Protein AF-A0A450T6E5-F1 (afdb_monomer)

Nearest PDB structures (foldseek):
  2r0q-assembly1_F  TM=9.559E-01  e=3.720E+00  Staphylococcus aureus
  7bhy-assembly2_C-2  TM=6.128E-01  e=2.678E+00  Bacillus subtilis subsp. subtilis str. 168
  7bhy-assembly1_A  TM=6.167E-01  e=3.483E+00  Bacillus subtilis subsp. subtilis str. 168

Structure (mmCIF, N/CA/C/O backbone):
data_AF-A0A450T6E5-F1
#
_entry.id   AF-A0A450T6E5-F1
#
loop_
_atom_site.group_PDB
_atom_site.id
_atom_site.type_symbol
_atom_site.label_atom_id
_atom_site.label_alt_id
_atom_site.label_comp_id
_atom_site.label_asym_id
_atom_site.label_entity_id
_atom_site.label_seq_id
_atom_site.pdbx_PDB_ins_code
_atom_site.Cartn_x
_atom_site.Cartn_y
_atom_site.Cartn_z
_atom_site.occupancy
_atom_site.B_iso_or_equiv
_atom_site.auth_seq_id
_atom_site.auth_comp_id
_atom_site.auth_asym_id
_atom_site.auth_atom_id
_atom_site.pdbx_PDB_model_num
ATOM 1 N N . ALA A 1 1 ? 41.069 5.693 -37.772 1.00 51.09 1 ALA A N 1
ATOM 2 C CA . ALA A 1 1 ? 39.625 5.985 -37.717 1.00 51.09 1 ALA A CA 1
ATOM 3 C C . ALA A 1 1 ? 39.103 5.524 -36.363 1.00 51.09 1 ALA A C 1
ATOM 5 O O . ALA A 1 1 ? 39.042 4.326 -36.118 1.00 51.09 1 ALA A O 1
ATOM 6 N N . LEU A 1 2 ? 38.862 6.458 -35.441 1.00 54.88 2 LEU A N 1
ATOM 7 C CA . LEU A 1 2 ? 38.276 6.152 -34.137 1.00 54.88 2 LEU A CA 1
ATOM 8 C C . LEU A 1 2 ? 36.792 5.871 -34.364 1.00 54.88 2 LEU A C 1
ATOM 10 O O . LEU A 1 2 ? 36.030 6.791 -34.638 1.00 54.88 2 LEU A O 1
ATOM 14 N N . PHE A 1 3 ? 36.398 4.601 -34.303 1.00 62.00 3 PHE A N 1
ATOM 15 C CA . PHE A 1 3 ? 34.999 4.247 -34.090 1.00 62.00 3 PHE A CA 1
ATOM 16 C C . PHE A 1 3 ? 34.528 4.988 -32.832 1.00 62.00 3 PHE A C 1
ATOM 18 O O . PHE A 1 3 ? 35.118 4.815 -31.762 1.00 62.00 3 PHE A O 1
ATOM 25 N N . ASP A 1 4 ? 33.519 5.849 -32.959 1.00 82.88 4 ASP A N 1
ATOM 26 C CA . ASP A 1 4 ? 32.957 6.560 -31.815 1.00 82.88 4 ASP A CA 1
ATOM 27 C C . ASP A 1 4 ? 32.329 5.528 -30.867 1.00 82.88 4 ASP A C 1
ATOM 29 O O . ASP A 1 4 ? 31.308 4.903 -31.167 1.00 82.88 4 ASP A O 1
ATOM 33 N N . ARG A 1 5 ? 32.974 5.313 -29.715 1.00 83.44 5 ARG A N 1
ATOM 34 C CA . ARG A 1 5 ? 32.544 4.355 -28.688 1.00 83.44 5 ARG A CA 1
ATOM 35 C C . ARG A 1 5 ? 31.090 4.600 -28.260 1.00 83.44 5 ARG A C 1
ATOM 37 O O . ARG A 1 5 ? 30.408 3.644 -27.893 1.00 83.44 5 ARG A O 1
ATOM 44 N N . ARG A 1 6 ? 30.590 5.842 -28.329 1.00 85.88 6 ARG A N 1
ATOM 45 C CA . ARG A 1 6 ? 29.185 6.154 -28.018 1.00 85.88 6 ARG A CA 1
ATOM 46 C C . ARG A 1 6 ? 28.226 5.588 -29.055 1.00 85.88 6 ARG A C 1
ATOM 48 O O . ARG A 1 6 ? 27.214 5.008 -28.670 1.00 85.88 6 ARG A O 1
ATOM 55 N N . GLU A 1 7 ? 28.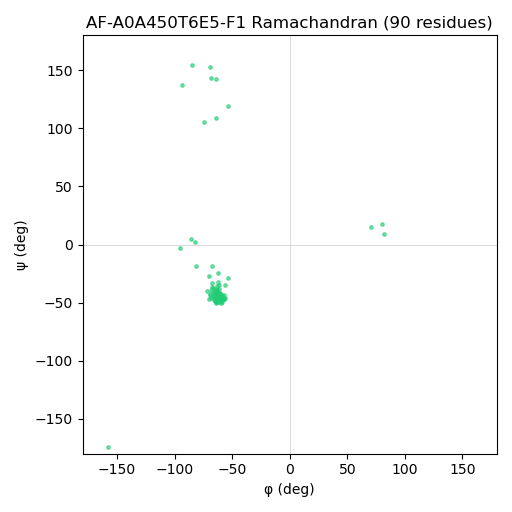550 5.707 -30.338 1.00 87.81 7 GLU A N 1
ATOM 56 C CA . GLU A 1 7 ? 27.712 5.167 -31.413 1.00 87.81 7 GLU A CA 1
ATOM 57 C C . GLU A 1 7 ? 27.685 3.635 -31.376 1.00 87.81 7 GLU A C 1
ATOM 59 O O . GLU A 1 7 ? 26.622 3.034 -31.527 1.00 87.81 7 GLU A O 1
ATOM 64 N N . ALA A 1 8 ? 28.812 2.994 -31.042 1.00 90.06 8 ALA A N 1
ATOM 65 C CA . ALA A 1 8 ? 28.853 1.548 -30.825 1.00 90.06 8 ALA A CA 1
ATOM 66 C C . ALA A 1 8 ? 27.937 1.107 -29.666 1.00 90.06 8 ALA A C 1
ATOM 68 O O . ALA A 1 8 ? 27.164 0.162 -29.810 1.00 90.06 8 ALA A O 1
ATOM 69 N N . HIS A 1 9 ? 27.970 1.804 -28.524 1.00 91.69 9 HIS A N 1
ATOM 70 C CA . HIS A 1 9 ? 27.086 1.493 -27.394 1.00 91.69 9 HIS A CA 1
ATOM 71 C C . HIS A 1 9 ? 25.609 1.732 -27.726 1.00 91.69 9 HIS A C 1
ATOM 73 O O . HIS A 1 9 ? 24.761 0.920 -27.357 1.00 91.69 9 HIS A O 1
ATOM 79 N N . ARG A 1 10 ? 25.296 2.817 -28.444 1.00 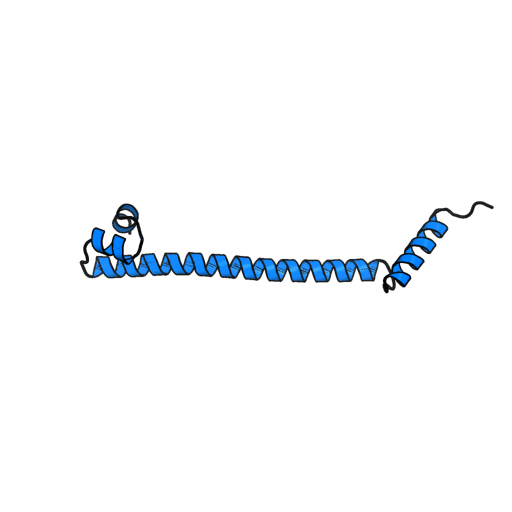90.44 10 ARG A N 1
ATOM 80 C CA . ARG A 1 10 ? 23.931 3.126 -28.882 1.00 90.44 10 ARG A CA 1
ATOM 81 C C . ARG A 1 10 ? 23.390 2.051 -29.824 1.00 90.44 10 ARG A C 1
ATOM 83 O O . ARG A 1 10 ? 22.255 1.615 -29.646 1.00 90.44 10 ARG A O 1
ATOM 90 N N . ALA A 1 11 ? 24.199 1.594 -30.778 1.00 92.88 11 ALA A N 1
ATOM 91 C CA . ALA A 1 11 ? 23.832 0.507 -31.681 1.00 92.88 11 ALA A CA 1
ATOM 92 C C . ALA A 1 11 ? 23.578 -0.801 -30.917 1.00 92.88 11 ALA A C 1
ATOM 94 O O . ALA A 1 11 ? 22.562 -1.456 -31.144 1.00 92.88 11 ALA A O 1
ATOM 95 N N . THR A 1 12 ? 24.447 -1.148 -29.962 1.00 95.06 12 THR A N 1
ATOM 96 C CA . THR A 1 12 ? 24.253 -2.325 -29.104 1.00 95.06 12 THR A CA 1
ATOM 97 C C . THR A 1 12 ? 22.955 -2.237 -28.305 1.00 95.06 12 THR A C 1
ATOM 99 O O . THR A 1 12 ? 22.184 -3.193 -28.314 1.00 95.06 12 THR A O 1
ATOM 102 N N . LEU A 1 13 ? 22.673 -1.099 -27.658 1.00 94.94 13 LEU A N 1
ATOM 103 C CA . LEU A 1 13 ? 21.435 -0.905 -26.899 1.00 94.94 13 LEU A CA 1
ATOM 104 C C . LEU A 1 13 ? 20.201 -1.042 -27.795 1.00 94.94 13 LEU A C 1
ATOM 106 O O . LEU A 1 13 ? 19.279 -1.771 -27.447 1.00 94.94 13 LEU A O 1
ATOM 110 N N . ARG A 1 14 ? 20.202 -0.398 -28.966 1.00 95.19 14 ARG A N 1
ATOM 111 C CA . ARG A 1 14 ? 19.105 -0.509 -29.934 1.00 95.19 14 ARG A CA 1
ATOM 112 C C . ARG A 1 14 ? 18.863 -1.961 -30.346 1.00 95.19 14 ARG A C 1
ATOM 114 O O . ARG A 1 14 ? 17.722 -2.405 -30.341 1.00 95.19 14 ARG A O 1
ATOM 121 N N . ASN A 1 15 ? 19.923 -2.701 -30.669 1.00 96.38 15 ASN A N 1
ATOM 122 C CA . ASN A 1 15 ? 19.808 -4.105 -31.064 1.00 96.38 15 ASN A CA 1
ATOM 123 C C . ASN A 1 15 ? 19.254 -4.976 -29.931 1.00 96.38 15 ASN A C 1
ATOM 125 O O . ASN A 1 15 ? 18.472 -5.886 -30.187 1.00 96.38 15 ASN A O 1
ATOM 129 N N . LEU A 1 16 ? 19.659 -4.715 -28.684 1.00 97.19 16 LEU A N 1
ATOM 130 C CA . LEU A 1 16 ? 19.125 -5.423 -27.520 1.00 97.19 16 LEU A CA 1
ATOM 131 C C . LEU A 1 16 ? 17.638 -5.121 -27.325 1.00 97.19 16 LEU A C 1
ATOM 133 O O . LEU A 1 16 ? 16.855 -6.055 -27.226 1.00 97.19 16 LEU A O 1
ATOM 137 N N . LEU A 1 17 ? 17.243 -3.846 -27.354 1.00 97.19 17 LEU A N 1
ATOM 138 C CA . LEU A 1 17 ? 15.842 -3.437 -27.223 1.00 97.19 17 LEU A CA 1
ATOM 139 C C . LEU A 1 17 ? 14.966 -4.097 -28.289 1.00 97.19 17 LEU A C 1
ATOM 141 O O . LEU A 1 17 ? 13.967 -4.718 -27.951 1.00 97.19 17 LEU A O 1
ATOM 145 N N . GLN A 1 18 ? 15.403 -4.077 -29.550 1.00 96.12 18 GLN A N 1
ATOM 146 C CA . GLN A 1 18 ? 14.676 -4.719 -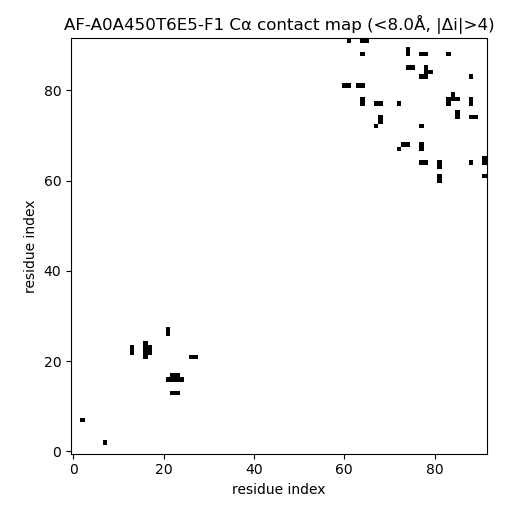30.647 1.00 96.12 18 GLN A CA 1
ATOM 147 C C . GLN A 1 18 ? 14.525 -6.235 -30.459 1.00 96.12 18 GLN A C 1
ATOM 149 O O . GLN A 1 18 ? 13.475 -6.784 -30.784 1.00 96.12 18 GLN A O 1
ATOM 154 N N . ARG A 1 19 ? 15.547 -6.923 -29.928 1.00 96.88 19 ARG A N 1
ATOM 155 C CA . ARG A 1 19 ? 15.471 -8.365 -29.621 1.00 96.88 19 ARG A CA 1
ATOM 156 C C . ARG A 1 19 ? 14.493 -8.672 -28.493 1.00 96.88 19 ARG A C 1
ATOM 158 O O . ARG A 1 19 ? 13.852 -9.715 -28.534 1.00 96.88 19 ARG A O 1
ATOM 165 N N . GLU A 1 20 ? 14.381 -7.765 -27.531 1.00 96.62 20 GLU A N 1
ATOM 166 C CA . GLU A 1 20 ? 13.399 -7.823 -26.446 1.00 96.62 20 GLU A CA 1
ATOM 167 C C . GLU A 1 20 ? 12.016 -7.289 -26.875 1.00 96.62 20 GLU A C 1
ATOM 169 O O . GLU A 1 20 ? 1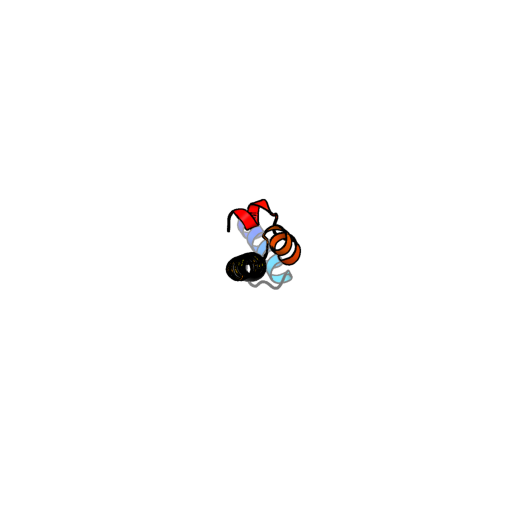1.096 -7.246 -26.066 1.00 96.62 20 GLU A O 1
ATOM 174 N N . GLY A 1 21 ? 11.842 -6.897 -28.145 1.00 96.88 21 GLY A N 1
ATOM 175 C CA . GLY A 1 21 ? 10.567 -6.423 -28.692 1.00 96.88 21 GLY A CA 1
ATOM 176 C C . GLY A 1 21 ? 10.247 -4.951 -28.414 1.00 96.88 21 GLY A C 1
ATOM 177 O O . GLY A 1 21 ? 9.141 -4.509 -28.713 1.00 96.88 21 GLY A O 1
ATOM 178 N N . TYR A 1 22 ? 11.198 -4.184 -27.882 1.00 97.31 22 TYR A N 1
ATOM 179 C CA . TYR A 1 22 ? 11.042 -2.758 -27.615 1.00 97.31 22 TYR A CA 1
ATOM 180 C C . TYR A 1 22 ? 11.548 -1.904 -28.777 1.00 97.31 22 TYR A C 1
ATOM 182 O O . TYR A 1 22 ? 12.624 -2.135 -29.336 1.00 97.31 22 TYR A O 1
ATOM 190 N N . GLU A 1 23 ? 10.781 -0.866 -29.106 1.00 93.69 23 GLU A N 1
ATOM 191 C CA . GLU A 1 23 ? 11.147 0.110 -30.136 1.00 93.69 23 GLU A CA 1
ATOM 192 C C . GLU A 1 23 ? 12.337 0.971 -29.691 1.00 93.69 23 GLU A C 1
ATOM 194 O O . GLU A 1 23 ? 13.277 1.202 -30.458 1.00 93.69 23 GLU A O 1
ATOM 199 N N . ASP A 1 24 ? 12.320 1.395 -28.427 1.00 96.00 24 ASP A N 1
ATOM 200 C CA . ASP A 1 24 ? 13.343 2.216 -27.800 1.00 96.00 24 ASP A CA 1
ATOM 201 C C . ASP A 1 24 ? 13.330 2.075 -26.262 1.00 96.00 24 ASP A C 1
ATOM 203 O O . ASP A 1 24 ? 12.637 1.241 -25.676 1.00 96.00 24 ASP A O 1
ATOM 207 N N . LEU A 1 25 ? 14.161 2.878 -25.594 1.00 95.50 25 LEU A N 1
ATOM 208 C CA . LEU A 1 25 ? 14.238 2.902 -24.136 1.00 95.50 25 LEU A CA 1
ATOM 209 C C . LEU A 1 25 ? 12.986 3.524 -23.496 1.00 95.50 25 LEU A C 1
ATOM 211 O O . LEU A 1 25 ? 12.670 3.207 -22.350 1.00 95.50 25 LEU A O 1
ATOM 215 N N . GLU A 1 26 ? 12.285 4.414 -24.196 1.00 96.62 26 GLU A N 1
ATOM 216 C CA . GLU A 1 26 ? 11.089 5.069 -23.671 1.00 96.62 26 GLU A CA 1
ATOM 217 C C . GLU A 1 26 ? 9.939 4.071 -23.524 1.00 96.62 26 GLU A C 1
ATOM 219 O O . GLU A 1 26 ? 9.286 4.067 -22.479 1.00 96.62 26 GLU A O 1
ATOM 224 N N . ALA A 1 27 ? 9.789 3.141 -24.472 1.00 97.31 27 ALA A N 1
ATOM 225 C CA . ALA A 1 27 ? 8.855 2.021 -24.371 1.00 97.31 27 ALA A CA 1
ATOM 226 C C . ALA A 1 27 ? 9.095 1.177 -23.101 1.00 97.31 27 ALA A C 1
ATOM 228 O O . ALA A 1 27 ? 8.161 0.921 -22.339 1.00 97.31 27 ALA A O 1
ATOM 229 N N . VAL A 1 28 ? 10.357 0.832 -22.803 1.00 97.81 28 VAL A N 1
ATOM 230 C CA . VAL A 1 28 ? 10.730 0.095 -21.575 1.00 97.81 28 VAL A CA 1
ATOM 231 C C . VAL A 1 28 ? 10.362 0.887 -20.317 1.00 97.81 28 VAL A C 1
ATOM 233 O O . VAL A 1 28 ? 9.822 0.343 -19.351 1.00 97.81 28 VAL A O 1
ATOM 236 N N . LEU A 1 29 ? 10.656 2.190 -20.304 1.00 97.75 29 LEU A N 1
ATOM 237 C CA . LEU A 1 29 ? 10.360 3.049 -19.157 1.00 97.75 29 LEU A CA 1
ATOM 238 C C . LEU A 1 29 ? 8.852 3.226 -18.952 1.00 97.75 29 LEU A C 1
ATOM 240 O O . LEU A 1 29 ? 8.396 3.290 -17.808 1.00 97.75 29 LEU A O 1
ATOM 244 N N . GLN A 1 30 ? 8.080 3.311 -20.034 1.00 98.00 30 GLN A N 1
ATOM 245 C CA . GLN A 1 30 ? 6.627 3.412 -19.983 1.00 98.00 30 GLN A CA 1
ATOM 246 C C . GLN A 1 30 ? 6.005 2.134 -19.415 1.00 98.00 30 GLN A C 1
ATOM 248 O O . GLN A 1 30 ? 5.206 2.228 -18.481 1.00 98.00 30 GLN A O 1
ATOM 253 N N . GLU A 1 31 ? 6.423 0.961 -19.894 1.00 97.62 31 GLU A N 1
ATOM 254 C CA . GLU A 1 31 ? 5.958 -0.321 -19.359 1.00 97.62 31 GLU A CA 1
ATOM 255 C C . GLU A 1 31 ? 6.325 -0.471 -17.876 1.00 97.62 31 GLU A C 1
ATOM 257 O O . GLU A 1 31 ? 5.478 -0.804 -17.045 1.00 97.62 31 GLU A O 1
ATOM 262 N N . GLY A 1 32 ? 7.559 -0.114 -17.501 1.00 98.25 32 GLY A N 1
ATOM 263 C CA . GLY A 1 32 ? 8.002 -0.097 -16.106 1.00 98.25 32 GLY A CA 1
ATOM 264 C C . GLY A 1 32 ? 7.137 0.796 -15.207 1.00 98.25 32 GLY A C 1
ATOM 265 O O . GLY A 1 32 ? 6.750 0.390 -14.107 1.00 98.25 32 GLY A O 1
ATOM 266 N N . ARG A 1 33 ? 6.782 2.002 -15.672 1.00 98.31 33 ARG A N 1
ATOM 267 C CA . ARG A 1 33 ? 5.874 2.912 -14.948 1.00 98.31 33 ARG A CA 1
ATOM 268 C C . ARG A 1 33 ? 4.470 2.333 -14.824 1.00 98.31 33 ARG A C 1
ATOM 270 O O . ARG A 1 33 ? 3.865 2.447 -13.758 1.00 98.31 33 ARG A O 1
ATOM 277 N N . GLU A 1 34 ? 3.947 1.720 -15.882 1.00 98.25 34 GLU A N 1
ATOM 278 C CA . GLU A 1 34 ? 2.620 1.108 -15.862 1.00 98.25 34 GLU A CA 1
ATOM 279 C C . GLU A 1 34 ? 2.561 -0.078 -14.896 1.00 98.25 34 GLU A C 1
ATOM 281 O O . GLU A 1 34 ? 1.662 -0.132 -14.049 1.00 98.25 34 GLU A O 1
ATOM 286 N N . MET A 1 35 ? 3.550 -0.974 -14.953 1.00 97.94 35 MET A N 1
ATOM 287 C CA . MET A 1 35 ? 3.692 -2.085 -14.013 1.00 97.94 35 MET A CA 1
ATOM 288 C C . MET A 1 35 ? 3.793 -1.585 -12.571 1.00 97.94 35 MET A C 1
ATOM 290 O O . MET A 1 35 ? 3.065 -2.067 -11.701 1.00 97.94 35 MET A O 1
ATOM 294 N N . GLY A 1 36 ? 4.635 -0.577 -12.320 1.00 98.50 36 GLY A N 1
ATOM 295 C CA . GLY A 1 36 ? 4.789 0.025 -10.996 1.00 98.50 36 GLY A CA 1
ATOM 296 C C . GLY A 1 36 ? 3.486 0.631 -10.471 1.00 98.50 36 GLY A C 1
ATOM 297 O O . GLY A 1 36 ? 3.099 0.382 -9.329 1.00 98.50 36 GLY A O 1
ATOM 298 N N . ARG A 1 37 ? 2.753 1.366 -11.317 1.00 98.38 37 ARG A N 1
ATOM 299 C CA . ARG A 1 37 ? 1.439 1.929 -10.973 1.00 98.38 37 ARG A CA 1
ATOM 300 C C . ARG A 1 37 ? 0.428 0.830 -10.649 1.00 98.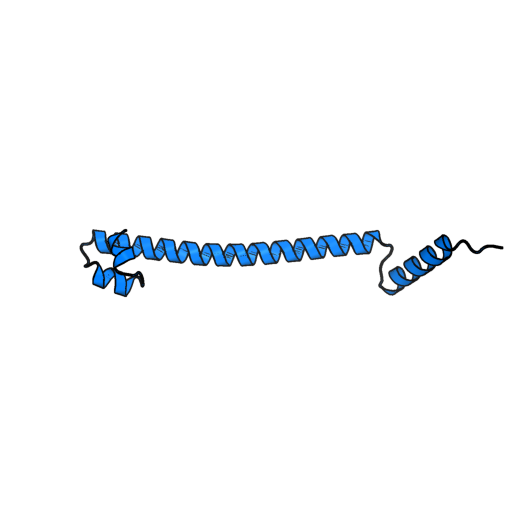38 37 ARG A C 1
ATOM 302 O O . ARG A 1 37 ? -0.288 0.941 -9.657 1.00 98.38 37 ARG A O 1
ATOM 309 N N . LYS A 1 38 ? 0.363 -0.224 -11.467 1.00 98.25 38 LYS A N 1
ATOM 310 C CA . LYS A 1 38 ? -0.564 -1.347 -11.271 1.00 98.25 38 LYS A CA 1
ATOM 311 C C . LYS A 1 38 ? -0.269 -2.097 -9.972 1.00 98.25 38 LYS A C 1
ATOM 313 O O . LYS A 1 38 ? -1.192 -2.337 -9.197 1.00 98.25 38 LYS A O 1
ATOM 318 N N . ALA A 1 39 ? 1.000 -2.405 -9.708 1.00 97.94 39 ALA A N 1
ATOM 319 C CA . ALA A 1 39 ? 1.426 -3.044 -8.466 1.00 97.94 39 ALA A CA 1
ATOM 320 C C . ALA A 1 39 ? 1.104 -2.170 -7.243 1.00 97.94 39 ALA A C 1
ATOM 322 O O . ALA A 1 39 ? 0.535 -2.662 -6.270 1.00 97.94 39 ALA A O 1
ATOM 323 N N . GLY A 1 40 ? 1.391 -0.866 -7.318 1.00 98.56 40 GLY A N 1
ATOM 324 C CA . GLY A 1 40 ? 1.102 0.079 -6.240 1.00 98.56 40 GLY A CA 1
ATOM 325 C C . GLY A 1 40 ? -0.391 0.199 -5.926 1.00 98.56 40 GLY A C 1
ATOM 326 O O . GLY A 1 40 ? -0.772 0.189 -4.756 1.00 98.56 40 GLY A O 1
ATOM 327 N N . LEU A 1 41 ? -1.246 0.253 -6.954 1.00 98.44 41 LEU A N 1
ATOM 328 C CA . LEU A 1 41 ? -2.701 0.264 -6.778 1.00 98.44 41 LEU A CA 1
ATOM 329 C C . LEU A 1 41 ? -3.194 -1.027 -6.120 1.00 98.44 41 LEU A C 1
ATOM 331 O O . LEU A 1 41 ? -3.887 -0.963 -5.110 1.00 98.44 41 LEU A O 1
ATOM 335 N N . GLN A 1 42 ? -2.775 -2.187 -6.630 1.00 97.94 42 GLN A N 1
ATOM 336 C CA . GLN A 1 42 ? -3.197 -3.482 -6.095 1.00 97.94 42 GLN A CA 1
ATOM 337 C C . GLN A 1 42 ? -2.753 -3.678 -4.638 1.00 97.94 42 GLN A C 1
ATOM 339 O O . GLN A 1 42 ? -3.510 -4.174 -3.800 1.00 97.94 42 GLN A O 1
ATOM 344 N N . GLU A 1 43 ? -1.523 -3.283 -4.305 1.00 97.94 43 GLU A N 1
ATOM 345 C CA . GLU A 1 43 ? -1.032 -3.350 -2.933 1.00 97.94 43 GLU A CA 1
ATOM 346 C C . GLU A 1 43 ? -1.787 -2.376 -2.016 1.00 97.94 43 GLU A C 1
ATOM 348 O O . GLU A 1 43 ? -2.136 -2.739 -0.888 1.00 97.94 43 GLU A O 1
ATOM 353 N N . GLY A 1 44 ? -2.063 -1.165 -2.508 1.00 98.44 44 GLY A N 1
ATOM 354 C CA . GLY A 1 44 ? -2.851 -0.149 -1.817 1.00 98.44 44 GLY A CA 1
ATOM 355 C C . GLY A 1 44 ? -4.264 -0.628 -1.493 1.00 98.44 44 GLY A C 1
ATOM 356 O O . GLY A 1 44 ? -4.669 -0.571 -0.332 1.00 98.44 44 GLY A O 1
ATOM 357 N N . GLU A 1 45 ? -4.975 -1.176 -2.478 1.00 98.38 45 GLU A N 1
ATOM 358 C CA . GLU A 1 45 ? -6.314 -1.751 -2.310 1.00 98.38 45 GLU A CA 1
ATOM 359 C C . GLU A 1 45 ? -6.307 -2.886 -1.287 1.00 98.38 45 GLU A C 1
ATOM 361 O O . GLU A 1 45 ? -7.072 -2.855 -0.323 1.00 98.38 45 GLU A O 1
ATOM 366 N N . ARG A 1 46 ? -5.377 -3.844 -1.411 1.00 97.88 46 ARG A N 1
ATOM 367 C CA . ARG A 1 46 ? -5.282 -4.977 -0.478 1.00 97.88 46 ARG A CA 1
ATOM 368 C C . ARG A 1 46 ? -5.005 -4.523 0.955 1.00 97.88 46 ARG A C 1
ATOM 370 O O . ARG A 1 46 ? -5.591 -5.046 1.906 1.00 97.88 46 ARG A O 1
ATOM 377 N N . LYS A 1 47 ? -4.090 -3.562 1.133 1.00 97.88 47 LYS A N 1
ATOM 378 C CA . LYS A 1 47 ? -3.776 -2.987 2.450 1.00 97.88 47 LYS A CA 1
ATOM 379 C C . LYS A 1 47 ? -4.972 -2.221 3.014 1.00 97.88 47 LYS A C 1
ATOM 381 O O . LYS A 1 47 ? -5.263 -2.372 4.200 1.00 97.88 47 LYS A O 1
ATOM 386 N N . GLY A 1 48 ? -5.651 -1.433 2.184 1.00 98.38 48 GLY A N 1
ATOM 387 C CA . GLY A 1 48 ? -6.844 -0.678 2.556 1.00 98.38 48 GLY A CA 1
ATOM 388 C C . GLY A 1 48 ? -7.978 -1.593 3.004 1.00 98.38 48 GLY A C 1
ATOM 389 O O . GLY A 1 48 ? -8.498 -1.429 4.103 1.00 98.38 48 GLY A O 1
ATOM 390 N N . GLU A 1 49 ? -8.290 -2.621 2.219 1.00 98.12 49 GLU A N 1
ATOM 391 C CA . GLU A 1 49 ? -9.337 -3.593 2.534 1.00 98.12 49 GLU A CA 1
ATOM 392 C C . GLU A 1 49 ? -9.044 -4.349 3.838 1.00 98.12 49 GLU A C 1
ATOM 394 O O . GLU A 1 49 ? -9.924 -4.504 4.686 1.00 98.12 49 GLU A O 1
ATOM 399 N N . MET A 1 50 ? -7.798 -4.791 4.043 1.00 97.50 50 MET A N 1
ATOM 400 C CA . MET A 1 50 ? -7.407 -5.493 5.266 1.00 97.50 50 MET A CA 1
ATOM 401 C C . MET A 1 50 ? -7.516 -4.595 6.503 1.00 97.50 50 MET A C 1
ATOM 403 O O . MET A 1 50 ? -8.037 -5.036 7.533 1.00 97.50 50 MET A O 1
ATOM 407 N N . LYS A 1 51 ? -7.039 -3.346 6.413 1.00 97.50 51 LYS A N 1
ATOM 408 C CA . LYS A 1 51 ? -7.150 -2.372 7.508 1.00 97.50 51 LYS A CA 1
ATOM 409 C C . LYS A 1 51 ? -8.610 -2.047 7.802 1.00 97.50 51 LYS A C 1
ATOM 411 O O . LYS A 1 51 ? -9.028 -2.228 8.940 1.00 97.50 51 LYS A O 1
ATOM 416 N N . GLY A 1 52 ? -9.394 -1.713 6.778 1.00 98.00 52 GLY A N 1
ATOM 417 C CA . GLY A 1 52 ? -10.815 -1.396 6.919 1.00 98.00 52 GLY A CA 1
ATOM 418 C C . GLY A 1 52 ? -11.620 -2.548 7.519 1.00 98.00 52 GLY A C 1
ATOM 419 O O . GLY A 1 52 ? -12.396 -2.344 8.447 1.00 98.00 52 GLY A O 1
ATOM 420 N N . LYS A 1 53 ? -11.382 -3.796 7.088 1.00 97.31 53 LYS A N 1
ATOM 421 C CA . LYS A 1 53 ? -12.024 -4.976 7.697 1.00 97.31 53 LYS A CA 1
ATOM 422 C C . LYS A 1 53 ? -11.637 -5.161 9.162 1.00 97.31 53 LYS A C 1
ATOM 424 O O . LYS A 1 53 ? -12.479 -5.564 9.962 1.00 97.31 53 LYS A O 1
ATOM 429 N N . LYS A 1 54 ? -10.375 -4.920 9.525 1.00 96.06 54 LYS A N 1
ATOM 430 C CA . LYS A 1 54 ? -9.902 -5.060 10.908 1.00 96.06 54 LYS A CA 1
ATOM 431 C C . LYS A 1 54 ? -10.482 -3.970 11.807 1.00 96.06 54 LYS A C 1
ATOM 433 O O . LYS A 1 54 ? -10.960 -4.291 12.890 1.00 96.06 54 LYS A O 1
ATOM 438 N N . GLU A 1 55 ? -10.439 -2.719 11.363 1.00 96.12 55 GLU A N 1
ATOM 439 C CA . GLU A 1 55 ? -10.976 -1.566 12.092 1.00 96.12 55 GLU A CA 1
ATOM 440 C C . GLU A 1 55 ? -12.492 -1.683 12.241 1.00 96.12 55 GLU A C 1
ATOM 442 O O . GLU A 1 55 ? -12.975 -1.708 13.367 1.00 96.12 55 GLU A O 1
ATOM 447 N N . GLY A 1 56 ? -13.224 -1.954 11.156 1.00 96.69 56 GLY A N 1
ATOM 448 C CA . GLY A 1 56 ? -14.677 -2.130 11.214 1.00 96.69 56 GLY A CA 1
ATOM 449 C C . GLY A 1 56 ? -15.120 -3.309 12.090 1.00 96.69 56 GLY A C 1
ATOM 450 O O . GLY A 1 56 ? -16.134 -3.226 12.778 1.00 96.69 56 GLY A O 1
ATOM 451 N N . ARG A 1 57 ? -14.353 -4.411 12.134 1.00 95.12 57 ARG A N 1
ATOM 452 C CA . ARG A 1 57 ? -14.621 -5.509 13.084 1.00 95.12 57 ARG A CA 1
ATOM 453 C C . ARG A 1 57 ? -14.446 -5.058 14.531 1.00 95.12 57 ARG A C 1
ATOM 455 O O . ARG A 1 57 ? -15.300 -5.376 15.348 1.00 95.12 57 ARG A O 1
ATOM 462 N N . LYS A 1 58 ? -13.369 -4.330 14.840 1.00 93.62 58 LYS A N 1
ATOM 463 C CA . LYS A 1 58 ? -13.128 -3.807 16.191 1.00 93.62 58 LYS A CA 1
ATOM 464 C C . LYS A 1 58 ? -14.208 -2.816 16.614 1.00 93.62 58 LYS A C 1
ATOM 466 O O . LYS A 1 58 ? -14.732 -2.945 17.714 1.00 93.62 58 LYS A O 1
ATOM 471 N N . GLU A 1 59 ? -14.558 -1.873 15.744 1.00 95.38 59 GLU A N 1
ATOM 472 C CA . GLU A 1 59 ? -15.624 -0.897 15.996 1.00 95.38 59 GLU A CA 1
ATOM 473 C C . GLU A 1 59 ? -16.952 -1.597 16.271 1.00 95.38 59 GLU A C 1
ATOM 475 O O . GLU A 1 59 ? -17.585 -1.329 17.289 1.00 95.38 59 GLU A O 1
ATOM 480 N N . LYS A 1 60 ? -17.317 -2.582 15.441 1.00 95.75 60 LYS A N 1
AT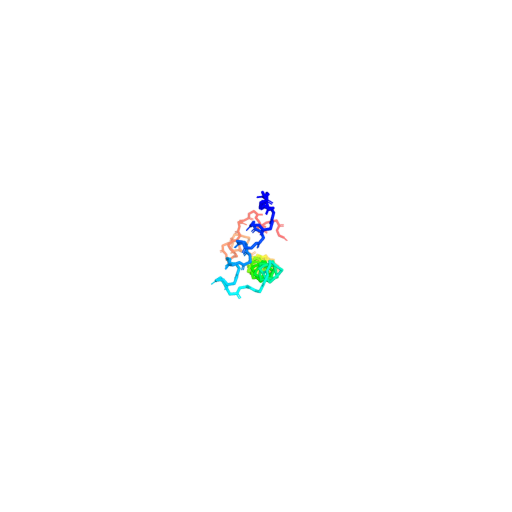OM 481 C CA . LYS A 1 60 ? -18.524 -3.385 15.649 1.00 95.75 60 LYS A CA 1
ATOM 482 C C . LYS A 1 60 ? -18.495 -4.153 16.974 1.00 95.75 60 LYS A C 1
ATOM 484 O O . LYS A 1 60 ? -19.510 -4.210 17.662 1.00 95.75 60 LYS A O 1
ATOM 489 N N . THR A 1 61 ? -17.361 -4.747 17.346 1.00 95.62 61 THR A N 1
ATOM 490 C CA . THR A 1 61 ? -17.210 -5.430 18.641 1.00 95.62 61 THR A CA 1
ATOM 491 C C . THR A 1 61 ? -17.449 -4.468 19.806 1.00 95.62 61 THR A C 1
ATOM 493 O O . THR A 1 61 ? -18.196 -4.795 20.728 1.00 95.62 61 THR A O 1
ATOM 496 N N . VAL A 1 62 ? -16.866 -3.269 19.745 1.00 95.25 62 VAL A N 1
ATOM 497 C CA . VAL A 1 62 ? -17.039 -2.226 20.765 1.00 95.25 62 VAL A CA 1
ATOM 498 C C . VAL A 1 62 ? -18.489 -1.742 20.836 1.00 95.25 62 VAL A C 1
ATOM 500 O O . VAL A 1 62 ? -19.038 -1.600 21.927 1.00 95.25 62 VAL A O 1
ATOM 503 N N . GLU A 1 63 ? -19.134 -1.526 19.692 1.00 95.50 63 GLU A N 1
ATOM 504 C CA . GLU A 1 63 ? -20.538 -1.113 19.620 1.00 95.50 63 GLU A CA 1
ATOM 505 C C . GLU A 1 63 ? -21.468 -2.154 20.261 1.00 95.50 63 GLU A C 1
ATOM 507 O O . GLU A 1 63 ? -22.327 -1.806 21.075 1.00 95.50 63 GLU A O 1
ATOM 512 N N . ILE A 1 64 ? -21.255 -3.439 19.960 1.00 94.62 64 ILE A N 1
ATOM 513 C CA . ILE A 1 64 ? -22.017 -4.543 20.559 1.00 94.62 64 ILE A CA 1
ATOM 514 C C . ILE A 1 64 ? -21.809 -4.581 22.076 1.00 94.62 64 ILE A C 1
ATOM 516 O O . ILE A 1 64 ? -22.785 -4.701 22.817 1.00 94.62 64 ILE A O 1
ATOM 520 N N . ALA A 1 65 ? -20.565 -4.450 22.546 1.00 94.94 65 ALA A N 1
ATOM 521 C CA . ALA A 1 65 ? -20.256 -4.463 23.972 1.00 94.94 65 ALA A CA 1
ATOM 522 C C . ALA A 1 65 ? -20.938 -3.300 24.715 1.00 94.94 65 ALA A C 1
ATOM 524 O O . ALA A 1 65 ? -21.579 -3.517 25.743 1.00 94.94 65 ALA A O 1
ATOM 525 N N . ARG A 1 66 ? -20.910 -2.086 24.149 1.00 95.06 66 ARG A N 1
ATOM 526 C CA . ARG A 1 66 ? -21.635 -0.925 24.695 1.00 95.06 66 ARG A CA 1
ATOM 527 C C . ARG A 1 66 ? -23.139 -1.153 24.755 1.00 95.06 66 ARG A C 1
ATOM 529 O O . ARG A 1 66 ? -23.764 -0.872 25.775 1.00 95.06 66 ARG A O 1
ATOM 536 N N . ALA A 1 67 ? -23.727 -1.685 23.686 1.00 95.81 67 ALA A N 1
ATOM 537 C CA . ALA A 1 67 ? -25.156 -1.975 23.647 1.00 95.81 67 ALA A CA 1
ATOM 538 C C . ALA A 1 67 ? -25.561 -3.040 24.683 1.00 95.81 67 ALA A C 1
ATOM 540 O O . ALA A 1 67 ? -26.644 -2.954 25.261 1.00 95.81 67 ALA A O 1
ATOM 541 N N . ALA A 1 68 ? -24.702 -4.031 24.933 1.00 95.00 68 ALA A N 1
ATOM 542 C CA . ALA A 1 68 ? -24.924 -5.065 25.938 1.00 95.00 68 ALA A CA 1
ATOM 543 C C . ALA A 1 68 ? -24.860 -4.503 27.370 1.00 95.00 68 ALA A C 1
ATOM 545 O O . ALA A 1 68 ? -25.773 -4.745 28.162 1.00 95.00 68 ALA A O 1
ATOM 546 N N . LEU A 1 69 ? -23.849 -3.681 27.674 1.00 94.31 69 LEU A N 1
ATOM 547 C CA . LEU A 1 69 ? -23.735 -2.983 28.960 1.00 94.31 69 LEU A CA 1
ATOM 548 C C . LEU A 1 69 ? -24.928 -2.052 29.210 1.00 94.31 69 LEU A C 1
ATOM 550 O O . LEU A 1 69 ? -25.502 -2.058 30.296 1.00 94.31 69 LEU A O 1
ATOM 554 N N . ALA A 1 70 ? -25.367 -1.306 28.191 1.00 94.94 70 ALA A N 1
ATOM 555 C CA . ALA A 1 70 ? -26.536 -0.429 28.286 1.00 94.94 70 ALA A CA 1
ATOM 556 C C . ALA A 1 70 ? -27.841 -1.193 28.582 1.00 94.94 70 ALA A C 1
ATOM 558 O O . ALA A 1 70 ? -28.777 -0.631 29.148 1.00 94.94 70 ALA A O 1
ATOM 559 N N . LYS A 1 71 ? -27.904 -2.482 28.227 1.00 95.94 71 LYS A N 1
A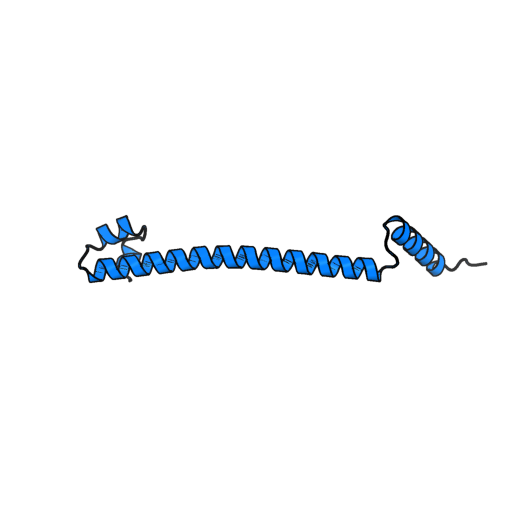TOM 560 C CA . LYS A 1 71 ? -29.013 -3.386 28.569 1.00 95.94 71 LYS A CA 1
ATOM 561 C C . LYS A 1 71 ? -28.867 -4.035 29.951 1.00 95.94 71 LYS A C 1
ATOM 563 O O . LYS A 1 71 ? -29.691 -4.873 30.306 1.00 95.94 71 LYS A O 1
ATOM 568 N N . GLY A 1 72 ? -27.849 -3.656 30.724 1.00 93.31 72 GLY A N 1
ATOM 569 C CA . GLY A 1 72 ? -27.605 -4.152 32.077 1.00 93.31 72 GLY A CA 1
ATOM 570 C C . GLY A 1 72 ? -26.921 -5.518 32.136 1.00 93.31 72 GLY A C 1
ATOM 571 O O . GLY A 1 72 ? -26.990 -6.173 33.173 1.00 93.31 72 GLY A O 1
ATOM 572 N N . MET A 1 73 ? -26.291 -5.976 31.046 1.00 94.12 73 MET A N 1
ATOM 573 C CA . MET A 1 73 ? -25.471 -7.192 31.087 1.00 94.12 73 MET A CA 1
ATOM 574 C C . MET A 1 73 ? -24.206 -6.958 31.920 1.00 94.12 73 MET A C 1
ATOM 576 O O . MET A 1 73 ? -23.613 -5.881 31.868 1.00 94.12 73 MET A O 1
ATOM 580 N N . ASP A 1 74 ? -23.787 -7.981 32.665 1.00 95.31 74 ASP A N 1
ATOM 581 C CA . ASP A 1 74 ? -22.568 -7.934 33.472 1.00 95.31 74 ASP A CA 1
ATOM 582 C C . ASP A 1 74 ? -21.308 -7.785 32.602 1.00 95.31 74 ASP A C 1
ATOM 584 O O . ASP A 1 74 ? -21.202 -8.381 31.528 1.00 95.31 74 ASP A O 1
ATOM 588 N N . ALA A 1 75 ? -20.334 -7.011 33.085 1.00 92.75 75 ALA A N 1
ATOM 589 C CA . ALA A 1 75 ? -19.114 -6.708 32.343 1.00 92.75 75 ALA A CA 1
ATOM 590 C C . ALA A 1 75 ? -18.268 -7.957 32.039 1.00 92.75 75 ALA A C 1
ATOM 592 O O . ALA A 1 75 ? -17.641 -8.009 30.980 1.00 92.75 75 ALA A O 1
ATOM 593 N N . GLY A 1 76 ? -18.275 -8.965 32.918 1.00 93.62 76 GLY A N 1
ATOM 594 C CA . GLY A 1 76 ? -17.595 -10.239 32.684 1.00 93.62 76 GLY A CA 1
ATOM 595 C C . GLY A 1 76 ? -18.241 -11.022 31.542 1.00 93.62 76 GLY A C 1
ATOM 596 O O . GLY A 1 76 ? -17.554 -11.461 30.620 1.00 93.62 76 GLY A O 1
ATOM 597 N N . LEU A 1 77 ? -19.576 -11.102 31.530 1.00 93.38 77 LEU A N 1
ATOM 598 C CA . LEU A 1 77 ? -20.318 -11.753 30.444 1.00 93.38 77 LEU A CA 1
ATOM 599 C C . LEU A 1 77 ? -20.154 -11.011 29.106 1.00 93.38 77 LEU A C 1
ATOM 601 O O . LEU A 1 77 ? -20.019 -11.633 28.052 1.00 93.38 77 LEU A O 1
ATOM 605 N N . VAL A 1 78 ? -20.134 -9.675 29.127 1.00 95.06 78 VAL A N 1
ATOM 606 C CA . VAL A 1 78 ? -19.879 -8.870 27.922 1.00 95.06 78 VAL A CA 1
ATOM 607 C C . VAL A 1 78 ? -18.460 -9.091 27.401 1.00 95.06 78 VAL A C 1
ATOM 609 O O . VAL A 1 78 ? -18.284 -9.222 26.187 1.00 95.06 78 VAL A O 1
ATOM 612 N N . ALA A 1 79 ? -17.458 -9.167 28.280 1.00 94.75 79 ALA A N 1
ATOM 613 C CA . ALA A 1 79 ? -16.077 -9.471 27.907 1.00 94.75 79 ALA A CA 1
ATOM 614 C C . ALA A 1 79 ? -15.972 -10.841 27.219 1.00 94.75 79 ALA A C 1
ATOM 616 O O . ALA A 1 79 ? -15.419 -10.939 26.123 1.00 94.75 79 ALA A O 1
ATOM 617 N N . GLU A 1 80 ? -16.607 -11.868 27.788 1.00 93.12 80 GLU A N 1
ATOM 618 C CA . GLU A 1 80 ? -16.637 -13.219 27.219 1.00 93.12 80 GLU A CA 1
ATOM 619 C C . GLU A 1 80 ? -17.268 -13.253 25.815 1.00 93.12 80 GLU A C 1
ATOM 621 O O . GLU A 1 80 ? -16.681 -13.799 24.881 1.00 93.12 80 GLU A O 1
ATOM 626 N N . ILE A 1 81 ? -18.436 -12.624 25.635 1.00 91.06 81 ILE A N 1
ATOM 627 C CA . ILE A 1 81 ? -19.174 -12.652 24.359 1.00 91.06 81 ILE A CA 1
ATOM 628 C C . ILE A 1 81 ? -18.491 -11.799 23.282 1.00 91.06 81 ILE A C 1
ATOM 630 O O . ILE A 1 81 ? -18.468 -12.169 22.107 1.00 91.06 81 ILE A O 1
ATOM 634 N N . SER 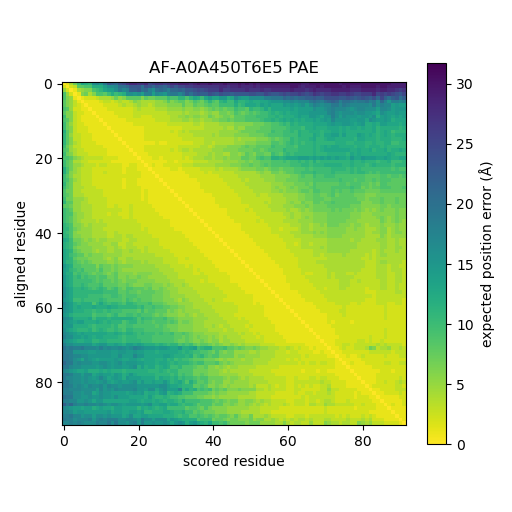A 1 82 ? -17.968 -10.630 23.657 1.00 90.44 82 SER A N 1
ATOM 635 C CA . SER A 1 82 ? -17.349 -9.693 22.711 1.00 90.44 82 SER A CA 1
ATOM 636 C C . SER A 1 82 ? -15.904 -10.062 22.361 1.00 90.44 82 SER A C 1
ATOM 638 O O . SER A 1 82 ? -15.385 -9.596 21.344 1.00 90.44 82 SER A O 1
ATOM 640 N N . GLY A 1 83 ? -15.257 -10.903 23.175 1.00 90.75 83 GLY A N 1
ATOM 641 C CA . GLY A 1 83 ? -13.835 -11.218 23.054 1.00 90.75 83 GLY A CA 1
ATOM 642 C C . GLY A 1 83 ? -12.919 -10.055 23.454 1.00 90.75 83 GLY A C 1
ATOM 643 O O . GLY A 1 83 ? -11.737 -10.071 23.111 1.00 90.75 83 GLY A O 1
ATOM 644 N N . LEU A 1 84 ? -13.459 -9.040 24.136 1.00 93.25 84 LEU A N 1
ATOM 645 C CA . LEU A 1 84 ? -12.695 -7.972 24.776 1.00 93.25 84 LEU A CA 1
ATOM 646 C C . LEU A 1 84 ? -12.238 -8.426 26.164 1.00 93.25 84 LEU A C 1
ATOM 648 O O . LEU A 1 84 ? -12.878 -9.253 26.808 1.00 93.25 84 LEU A O 1
ATOM 652 N N . SER A 1 85 ? -11.149 -7.855 26.662 1.00 93.88 85 SER A N 1
ATOM 653 C CA . SER A 1 85 ? -10.779 -8.018 28.067 1.00 93.88 85 SER A CA 1
ATOM 654 C C . SER A 1 85 ? -11.766 -7.287 28.980 1.00 93.88 85 SER A C 1
ATOM 656 O O . SER A 1 85 ? -12.331 -6.257 28.611 1.00 93.88 85 SER A O 1
ATOM 658 N N . GLU A 1 86 ? -11.928 -7.755 30.219 1.00 91.19 86 GLU A N 1
ATOM 659 C CA . GLU A 1 86 ? -12.752 -7.038 31.202 1.00 91.19 86 GLU A CA 1
ATOM 660 C C . GLU A 1 86 ? -12.295 -5.588 31.407 1.00 91.19 86 GLU A C 1
ATOM 662 O O . GLU A 1 86 ? -13.123 -4.709 31.620 1.00 91.19 86 GLU A O 1
ATOM 667 N N . GLY A 1 87 ? -10.987 -5.322 31.331 1.00 91.88 87 GLY A N 1
ATOM 668 C CA . GLY A 1 87 ? -10.447 -3.967 31.433 1.00 91.88 87 GLY A CA 1
ATOM 669 C C . GLY A 1 87 ? -10.894 -3.070 30.278 1.00 91.88 87 GLY A C 1
ATOM 670 O O . GLY A 1 87 ? -11.270 -1.926 30.515 1.00 91.88 87 GLY A O 1
ATOM 671 N N . GLU A 1 88 ? -10.907 -3.597 29.049 1.00 92.56 88 GLU A N 1
ATOM 672 C CA . GLU A 1 88 ? -11.437 -2.885 27.881 1.00 92.56 88 GLU A CA 1
ATOM 673 C C . GLU A 1 88 ? -12.934 -2.624 28.038 1.00 92.56 88 GLU A C 1
ATOM 675 O O . GLU A 1 88 ? -13.356 -1.489 27.864 1.00 92.56 88 GLU A O 1
ATOM 680 N N . VAL A 1 89 ? -13.720 -3.629 28.442 1.00 93.62 89 VAL A N 1
ATOM 681 C CA . VAL A 1 89 ? -15.172 -3.489 28.652 1.00 93.62 89 VAL A CA 1
ATOM 682 C C . VAL A 1 89 ? -15.499 -2.479 29.751 1.00 93.62 89 VAL A C 1
ATOM 684 O O . VAL A 1 89 ? -16.396 -1.663 29.578 1.00 93.62 89 VAL A O 1
ATOM 687 N N . ARG A 1 90 ? -14.762 -2.483 30.867 1.00 90.44 90 ARG A N 1
ATOM 688 C CA . ARG A 1 90 ? -14.941 -1.506 31.958 1.00 90.44 90 ARG A CA 1
ATOM 689 C C . ARG A 1 90 ? -14.547 -0.081 31.560 1.00 90.44 90 ARG A C 1
ATOM 691 O O . ARG A 1 90 ? -14.930 0.856 32.254 1.00 90.44 90 ARG A O 1
ATOM 698 N N . ALA A 1 91 ? -13.774 0.078 30.488 1.00 91.62 91 ALA A N 1
ATOM 699 C CA . ALA A 1 91 ? -13.367 1.369 29.944 1.00 91.62 91 ALA A CA 1
ATOM 700 C C . ALA A 1 91 ? -14.275 1.875 28.801 1.00 91.62 91 ALA A C 1
ATOM 702 O O . ALA A 1 91 ? -14.020 2.970 28.291 1.00 91.62 91 ALA A O 1
ATOM 703 N N . LEU A 1 92 ? -15.282 1.096 28.372 1.00 88.75 92 LEU A N 1
ATOM 704 C CA . LEU A 1 92 ? -16.201 1.443 27.274 1.00 88.75 92 LEU A CA 1
ATOM 705 C C . LEU A 1 92 ? -17.290 2.441 27.648 1.00 88.75 92 LEU A C 1
ATOM 707 O O . LEU A 1 92 ? -17.664 3.183 26.697 1.00 88.75 92 LEU A O 1
#

Mean predicted aligned error: 6.7 Å

Sequence (92 aa):
ALFDRREAHRATLRNLLQREGYEDLEAVLQEGREMGRKAGLQEGERKGEMKGKKEGRKEKTVEIARAALAKGMDAGLVAEISGLSEGEVRAL

Solvent-accessible surface area (backbone atoms only — not comparable to full-atom values): 5182 Å² total; per-residue (Å²): 132,84,76,57,67,64,60,55,52,51,51,51,51,52,54,50,32,50,75,74,72,29,92,44,69,64,55,54,53,49,52,51,51,51,53,52,52,52,52,52,50,54,52,50,51,54,52,49,52,53,48,50,55,51,50,54,48,51,52,50,37,51,52,51,38,50,56,41,47,76,72,70,49,54,56,66,61,41,11,66,75,52,72,45,51,52,69,56,51,77,70,106

pLDDT: mean 93.72, std 7.68, range [51.09, 98.56]

Organism: NCBI:txid2126338

Secondary structure (DSSP, 8-state):
----HHHHHHHHHHHHHHHTT-SSHHHHHHHHHHHHHHHHHHHHHHHHHHHHHHHHHHHHHHHHHHHHHHTT--HHHHHHHHT--HHHHHT-

Foldseek 3Di:
DDPPVVVVVVVVQCVVCVVVVHNHVVSV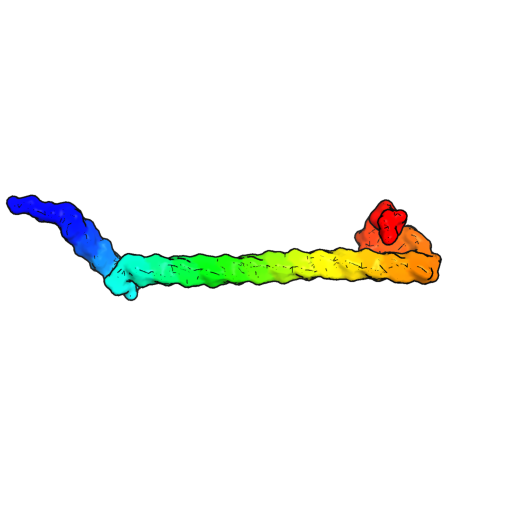VVVVVVVVVVVVVVVVVVVVVVVCVVVVLVVVLLVQLVVCVVVVHDLVVSCVVSVHDSVVSVVD

Radius of gyration: 30.05 Å; Cα contacts (8 Å, |Δi|>4): 39; chains: 1; bounding box: 69×20×71 Å